Protein AF-A0A7E6FAG3-F1 (afdb_monomer)

Secondary structure (DSSP, 8-state):
--EEEEEESSS-----HHHHHHHHHTTT----GGGEE--SS---S--EEEEEEEETTTEEEEEEEEEEEE-SSGGG----TT--GGGGGGTGGGS----

Nearest PDB structures (foldseek):
  8oiq-assembly1_BO  TM=8.715E-01  e=6.858E-07  Sus scrofa
  8oir-assembly1_BO  TM=8.680E-01  e=1.293E-06  Homo sapiens
  7unu-assembly1_H  TM=7.588E-01  e=1.781E-03  Pseudomonas aeruginosa PAO1
  7n30-assembly1_LI  TM=7.608E-01  e=2.155E-03  Escherichia coli K-12
  8fmw-assembly1_AI  TM=7.593E-01  e=1.538E-02  Borreliella burgdorferi B31

Radius of gyration: 15.05 Å; Cα contacts (8 Å, |Δi|>4): 132; chains: 1; bounding box: 33×52×31 Å

Sequence (99 aa):
MYLAIPMSGDNPWVLSKEHVVVAFRLRGVEVAEEVITLPDKIITEPEEIDIQLKMNGKEEVTVKCLIILKHKDPSKDVIPTNLPTTLKRQKEHRQIRND

Mean predicted aligned error: 9.04 Å

Solvent-accessible surface area (backbone atoms only — not comparable to full-atom values): 6308 Å² total; per-residue (Å²): 132,66,49,60,33,80,39,61,62,83,49,92,62,67,76,49,60,67,55,51,36,51,31,36,45,78,72,77,40,90,64,64,63,88,37,55,42,75,61,94,66,89,47,70,69,76,46,79,45,64,32,42,33,48,48,94,85,74,45,78,45,82,44,46,30,34,43,36,45,44,39,96,54,69,90,69,44,60,72,70,87,85,56,72,75,80,74,68,64,73,69,63,76,77,74,78,85,83,135

Structure (mmCIF, N/CA/C/O backbone):
data_AF-A0A7E6FAG3-F1
#
_entry.id   AF-A0A7E6FAG3-F1
#
loop_
_atom_site.group_PDB
_atom_site.id
_atom_site.type_symbol
_atom_site.label_atom_id
_atom_site.label_alt_id
_atom_site.label_comp_id
_atom_site.label_asym_id
_atom_site.label_entity_id
_atom_site.label_seq_id
_atom_site.pdbx_PDB_ins_code
_atom_site.Cartn_x
_atom_site.Cartn_y
_atom_site.Cartn_z
_atom_site.occupancy
_atom_site.B_iso_or_equiv
_atom_site.auth_seq_id
_atom_site.auth_comp_id
_atom_site.auth_asym_id
_atom_site.auth_atom_id
_atom_site.pdbx_PDB_model_num
ATOM 1 N N . MET A 1 1 ? 4.075 -8.295 12.167 1.00 68.62 1 MET A N 1
ATOM 2 C CA . MET A 1 1 ? 3.415 -8.929 11.004 1.00 68.62 1 MET A CA 1
ATOM 3 C C . MET A 1 1 ? 3.124 -7.819 10.008 1.00 68.62 1 MET A C 1
ATOM 5 O O . MET A 1 1 ? 2.660 -6.784 10.458 1.00 68.62 1 MET A O 1
ATOM 9 N N . TYR A 1 2 ? 3.460 -7.998 8.728 1.00 88.25 2 TYR A N 1
ATOM 10 C CA . TYR A 1 2 ? 3.252 -6.986 7.683 1.00 88.25 2 TYR A CA 1
ATOM 11 C C . TYR A 1 2 ? 2.169 -7.444 6.705 1.00 88.25 2 TYR A C 1
ATOM 13 O O . TYR A 1 2 ? 2.108 -8.633 6.369 1.00 88.25 2 TYR A O 1
ATOM 21 N N . LEU A 1 3 ? 1.366 -6.507 6.204 1.00 93.81 3 LEU A N 1
ATOM 22 C CA . LEU A 1 3 ? 0.564 -6.723 5.005 1.00 93.81 3 LEU A CA 1
ATOM 23 C C . LEU A 1 3 ? 1.467 -6.565 3.776 1.00 93.81 3 LEU A C 1
ATOM 25 O O . LEU A 1 3 ? 1.985 -5.486 3.511 1.00 93.81 3 LEU A O 1
ATOM 29 N N . ALA A 1 4 ? 1.673 -7.646 3.027 1.00 94.25 4 ALA A N 1
ATOM 30 C CA . ALA A 1 4 ? 2.403 -7.571 1.767 1.00 94.25 4 ALA A CA 1
ATOM 31 C C . ALA A 1 4 ? 1.483 -7.021 0.669 1.00 94.25 4 ALA A C 1
ATOM 33 O O . ALA A 1 4 ? 0.444 -7.628 0.404 1.00 94.25 4 ALA A O 1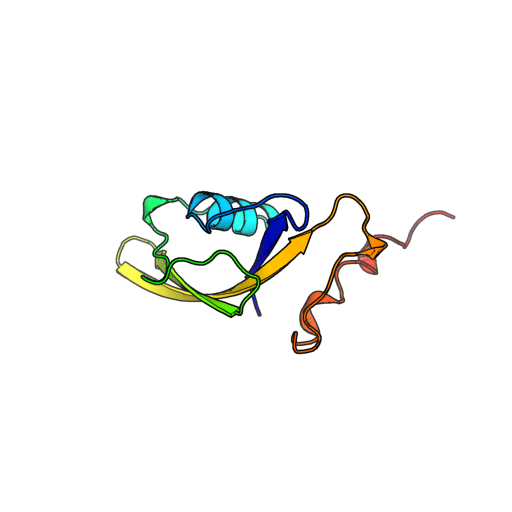
ATOM 34 N N . ILE A 1 5 ? 1.882 -5.923 0.027 1.00 95.69 5 ILE A N 1
ATOM 35 C CA . ILE A 1 5 ? 1.167 -5.311 -1.098 1.00 95.69 5 ILE A CA 1
ATOM 36 C C . ILE A 1 5 ? 1.938 -5.651 -2.381 1.00 95.69 5 ILE A C 1
ATOM 38 O O . ILE A 1 5 ? 2.998 -5.069 -2.624 1.00 95.69 5 ILE A O 1
ATOM 42 N N . PRO A 1 6 ? 1.477 -6.633 -3.177 1.00 94.00 6 PRO A N 1
ATOM 43 C CA . PRO A 1 6 ? 2.144 -6.994 -4.417 1.00 94.00 6 PRO A CA 1
ATOM 44 C C . PRO A 1 6 ? 1.856 -5.960 -5.505 1.00 94.00 6 PRO A C 1
ATOM 46 O O . PRO A 1 6 ? 0.704 -5.746 -5.871 1.00 94.00 6 PRO A O 1
ATOM 49 N N . MET A 1 7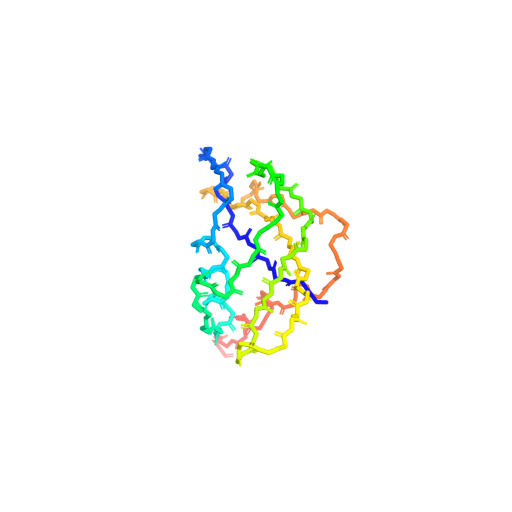 ? 2.916 -5.377 -6.054 1.00 95.75 7 MET A N 1
ATOM 50 C CA . MET A 1 7 ? 2.860 -4.433 -7.167 1.00 95.75 7 MET A CA 1
ATOM 51 C C . MET A 1 7 ? 3.625 -4.982 -8.369 1.00 95.75 7 MET A C 1
ATOM 53 O O . MET A 1 7 ? 4.503 -5.837 -8.232 1.00 95.75 7 MET A O 1
ATOM 57 N N . SER A 1 8 ? 3.292 -4.502 -9.565 1.00 94.25 8 SER A N 1
ATOM 58 C CA . SER A 1 8 ? 3.982 -4.919 -10.786 1.00 94.25 8 SER A CA 1
ATOM 59 C C . SER A 1 8 ? 5.434 -4.439 -10.765 1.00 94.25 8 SER A C 1
ATOM 61 O O . SER A 1 8 ? 5.689 -3.248 -10.622 1.00 94.25 8 SER A O 1
ATOM 63 N N . GLY A 1 9 ? 6.387 -5.353 -10.941 1.00 93.50 9 GLY A N 1
ATOM 64 C CA . GLY A 1 9 ? 7.785 -5.002 -11.215 1.00 93.50 9 GLY A CA 1
ATOM 65 C C . GLY A 1 9 ? 8.030 -4.625 -12.679 1.00 93.50 9 GLY A C 1
ATOM 66 O O . GLY A 1 9 ? 8.993 -3.938 -12.993 1.00 93.50 9 GLY A O 1
ATOM 67 N N . ASP A 1 10 ? 7.123 -5.030 -13.573 1.00 93.81 10 ASP A N 1
ATOM 68 C CA . ASP A 1 10 ? 7.269 -4.843 -15.023 1.00 93.81 10 ASP A CA 1
ATOM 69 C C . ASP A 1 10 ? 6.504 -3.628 -15.575 1.00 93.81 10 ASP A C 1
ATOM 71 O O . ASP A 1 10 ? 6.620 -3.313 -16.755 1.00 93.81 10 ASP A O 1
ATOM 75 N N . ASN A 1 11 ? 5.676 -2.971 -14.756 1.00 95.06 11 ASN A N 1
ATOM 76 C CA . ASN A 1 11 ? 4.808 -1.872 -15.189 1.00 95.06 11 ASN A CA 1
ATOM 77 C C . ASN A 1 11 ? 4.819 -0.779 -14.118 1.00 95.06 11 ASN A C 1
ATOM 79 O O . ASN A 1 11 ? 4.792 -1.133 -12.939 1.00 95.06 11 ASN A O 1
ATOM 83 N N . PRO A 1 12 ? 4.818 0.510 -14.495 1.00 96.19 12 PRO A N 1
ATOM 84 C CA . PRO A 1 12 ? 4.753 1.602 -13.535 1.00 96.19 12 PRO A CA 1
ATOM 85 C C . PRO A 1 12 ? 3.406 1.620 -12.811 1.00 96.19 12 PRO A C 1
ATOM 87 O O . PRO A 1 12 ? 2.373 1.241 -13.367 1.00 96.19 12 PRO A O 1
ATOM 90 N N . TRP A 1 13 ? 3.420 2.093 -11.571 1.00 96.75 13 TRP A N 1
ATOM 91 C CA . TRP A 1 13 ? 2.239 2.193 -10.724 1.00 96.75 13 TRP A CA 1
ATOM 92 C C . TRP A 1 13 ? 2.382 3.352 -9.739 1.00 96.75 13 TRP A C 1
ATOM 94 O O . TRP A 1 13 ? 3.483 3.805 -9.435 1.00 96.75 13 TRP A O 1
ATOM 104 N N . VAL A 1 14 ? 1.242 3.802 -9.222 1.00 97.69 14 VAL A N 1
ATOM 105 C CA . VAL A 1 14 ? 1.149 4.682 -8.056 1.00 97.69 14 VAL A CA 1
ATOM 106 C C . VAL A 1 14 ? 0.290 3.951 -7.038 1.00 97.69 14 VAL A C 1
ATOM 108 O O . VAL A 1 14 ? -0.769 3.425 -7.395 1.00 97.69 14 VAL A O 1
ATOM 111 N N . LEU A 1 15 ? 0.750 3.871 -5.789 1.00 97.56 15 LEU A N 1
ATOM 112 C CA . LEU A 1 15 ? -0.019 3.214 -4.742 1.00 97.56 15 LEU A CA 1
ATOM 113 C C . LEU A 1 15 ? -1.384 3.896 -4.596 1.00 97.56 15 LEU A C 1
ATOM 115 O O . LEU A 1 15 ? -1.482 5.112 -4.450 1.00 97.56 15 LEU A O 1
ATOM 119 N N . SER A 1 16 ? -2.435 3.085 -4.600 1.00 97.50 16 SER A N 1
ATOM 120 C CA . SER A 1 16 ? -3.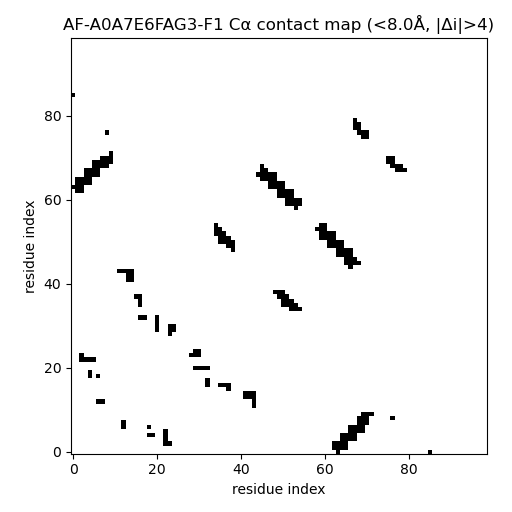815 3.520 -4.390 1.00 97.50 16 SER A CA 1
ATOM 121 C C . SER A 1 16 ? -4.484 2.629 -3.350 1.00 97.50 16 SER A C 1
ATO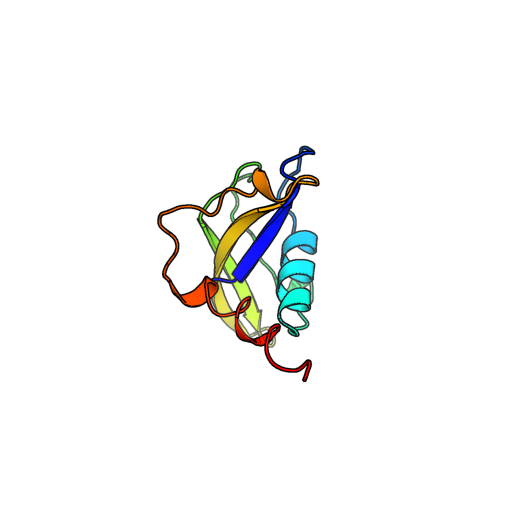M 123 O O . SER A 1 16 ? -3.978 1.554 -3.010 1.00 97.50 16 SER A O 1
ATOM 125 N N . LYS A 1 17 ? -5.638 3.062 -2.839 1.00 97.44 17 LYS A N 1
ATOM 126 C CA . LYS A 1 17 ? -6.387 2.296 -1.839 1.00 97.44 17 LYS A CA 1
ATOM 127 C C . LYS A 1 17 ? -6.892 0.966 -2.403 1.00 97.44 17 LYS A C 1
ATOM 129 O O . LYS A 1 17 ? -6.884 -0.026 -1.685 1.00 97.44 17 LYS A O 1
ATOM 134 N N . GLU A 1 18 ? -7.218 0.901 -3.694 1.00 97.00 18 GLU A N 1
ATOM 135 C CA . GLU A 1 18 ? -7.590 -0.347 -4.373 1.00 97.00 18 GLU A CA 1
ATOM 136 C C . GLU A 1 18 ? -6.500 -1.425 -4.253 1.00 97.00 18 GLU A C 1
ATOM 138 O O . GLU A 1 18 ? -6.801 -2.583 -3.959 1.00 97.00 18 GLU A O 1
ATOM 143 N N . HIS A 1 19 ? -5.221 -1.051 -4.392 1.00 97.31 19 HIS A N 1
ATOM 144 C CA . HIS A 1 19 ? -4.103 -1.983 -4.204 1.00 97.31 19 HIS A CA 1
ATOM 145 C C . HIS A 1 19 ? -4.073 -2.552 -2.778 1.00 97.31 19 HIS A C 1
ATOM 147 O O . HIS A 1 19 ? -3.832 -3.745 -2.579 1.00 97.31 19 HIS A O 1
ATOM 153 N N . VAL A 1 20 ? -4.368 -1.713 -1.782 1.00 97.00 20 VAL A N 1
ATOM 154 C CA . VAL A 1 20 ? -4.457 -2.119 -0.374 1.00 97.00 20 VAL A CA 1
ATOM 155 C C . VAL A 1 20 ? -5.650 -3.051 -0.143 1.00 97.00 20 VAL A C 1
ATOM 157 O O . VAL A 1 20 ? -5.493 -4.091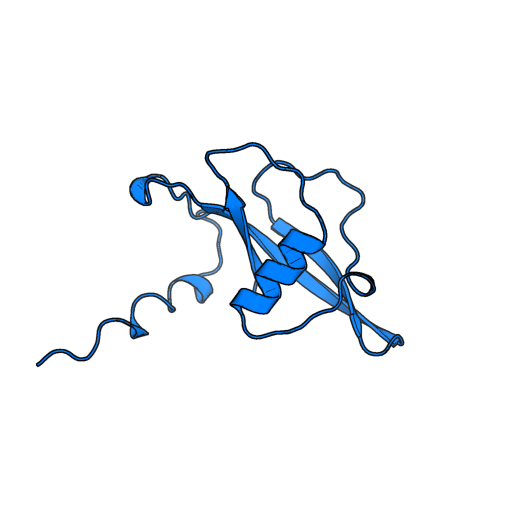 0.499 1.00 97.00 20 VAL A O 1
ATOM 160 N N . VAL A 1 21 ? -6.822 -2.741 -0.709 1.00 97.56 21 VAL A N 1
ATOM 161 C CA . VAL A 1 21 ? -8.015 -3.606 -0.647 1.00 97.56 21 VAL A CA 1
ATOM 162 C C . VAL A 1 21 ? -7.706 -4.987 -1.227 1.00 97.56 21 VAL A C 1
ATOM 164 O O . VAL A 1 21 ? -8.004 -6.008 -0.603 1.00 97.56 21 VAL A O 1
ATOM 167 N N . VAL A 1 22 ? -7.063 -5.043 -2.396 1.00 96.56 22 VAL A N 1
ATOM 168 C CA . VAL A 1 22 ? -6.644 -6.309 -3.015 1.00 96.56 22 VAL A CA 1
ATOM 169 C C . VAL A 1 22 ? -5.661 -7.060 -2.114 1.00 96.56 22 VAL A C 1
ATOM 171 O O . VAL A 1 22 ? -5.817 -8.267 -1.921 1.00 96.56 22 VAL A O 1
ATOM 174 N N . ALA A 1 23 ? -4.694 -6.371 -1.501 1.00 96.31 23 ALA A N 1
ATOM 175 C CA . ALA A 1 23 ? -3.749 -6.989 -0.573 1.00 96.31 23 ALA A CA 1
ATOM 176 C C . ALA A 1 23 ? -4.442 -7.616 0.653 1.00 96.31 23 ALA A C 1
ATOM 178 O O . ALA A 1 23 ? -4.094 -8.735 1.044 1.00 96.31 23 ALA A O 1
ATOM 179 N N . PHE A 1 24 ? -5.454 -6.956 1.228 1.00 95.94 24 PHE A N 1
ATOM 180 C CA . PHE A 1 24 ? -6.272 -7.531 2.305 1.00 95.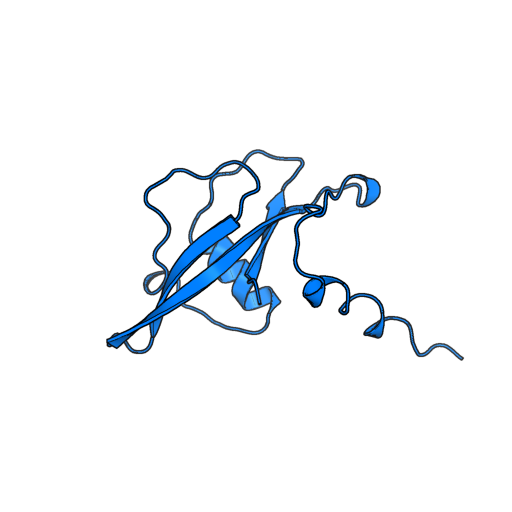94 24 PHE A CA 1
ATOM 181 C C . PHE A 1 24 ? -7.075 -8.748 1.838 1.00 95.94 24 PHE A C 1
ATOM 183 O O . PHE A 1 24 ? -7.056 -9.788 2.504 1.00 95.94 24 PHE A O 1
ATOM 190 N N . ARG A 1 25 ? -7.695 -8.676 0.654 1.00 95.75 25 ARG A N 1
ATOM 191 C CA . ARG A 1 25 ? -8.451 -9.799 0.073 1.00 95.75 25 ARG A CA 1
ATOM 192 C C . ARG A 1 25 ? -7.574 -11.029 -0.152 1.00 95.75 25 ARG A C 1
ATOM 194 O O . ARG A 1 25 ? -8.002 -12.142 0.140 1.00 95.75 25 ARG A O 1
ATOM 201 N N . LEU A 1 26 ? -6.318 -10.848 -0.568 1.00 92.38 26 LEU A N 1
ATOM 202 C CA . LEU A 1 26 ? -5.338 -11.941 -0.683 1.00 92.38 26 LEU A CA 1
ATOM 203 C C . LEU A 1 26 ? -5.015 -12.616 0.663 1.00 92.38 26 LEU A C 1
ATOM 205 O O . LEU A 1 26 ? -4.503 -13.737 0.687 1.00 92.38 26 LEU A O 1
ATOM 209 N N . ARG A 1 27 ? -5.311 -11.956 1.787 1.00 92.06 27 ARG A N 1
ATOM 210 C CA . ARG A 1 27 ? -5.214 -12.504 3.148 1.00 92.06 27 ARG A CA 1
ATOM 211 C C . ARG A 1 27 ? -6.547 -13.014 3.698 1.00 92.06 27 ARG A C 1
ATOM 213 O O . ARG A 1 27 ? -6.572 -13.468 4.837 1.00 92.06 27 ARG A O 1
ATOM 220 N N . GLY A 1 28 ? -7.618 -12.986 2.903 1.00 93.69 28 GLY A N 1
ATOM 221 C CA . GLY A 1 28 ? -8.959 -13.397 3.319 1.00 93.69 28 GLY A CA 1
ATOM 222 C C . GLY A 1 28 ? -9.677 -12.368 4.194 1.00 93.69 28 GLY A C 1
ATOM 223 O O . GLY A 1 28 ? -10.606 -12.733 4.905 1.00 93.69 28 GLY A O 1
ATOM 224 N N . VAL A 1 29 ? -9.238 -11.106 4.169 1.00 93.19 29 VAL A N 1
ATOM 225 C CA . VAL A 1 29 ? -9.852 -10.008 4.924 1.00 93.19 29 VAL A CA 1
ATOM 226 C C . VAL A 1 29 ? -10.537 -9.061 3.946 1.00 93.19 29 VAL A C 1
ATOM 228 O O . VAL A 1 29 ? -9.929 -8.615 2.975 1.00 93.19 29 VAL A O 1
ATOM 231 N N . GLU A 1 30 ? -11.803 -8.748 4.201 1.00 93.38 30 GLU A N 1
ATOM 232 C CA . GLU A 1 30 ? -12.548 -7.755 3.433 1.00 93.38 30 GLU A CA 1
ATOM 233 C C . GLU A 1 30 ? -12.500 -6.404 4.150 1.00 93.38 30 GLU A C 1
ATOM 235 O O . GLU A 1 30 ? -12.795 -6.307 5.340 1.00 93.38 30 GLU A O 1
ATOM 240 N N . VAL A 1 31 ? -12.081 -5.370 3.423 1.00 92.50 31 VAL A N 1
ATOM 241 C CA . VAL A 1 31 ? -11.961 -3.998 3.921 1.00 92.50 31 VAL A CA 1
ATOM 242 C C . VAL A 1 31 ? -12.521 -3.069 2.853 1.00 92.50 31 VAL A C 1
ATOM 244 O O . VAL A 1 31 ? -12.225 -3.244 1.669 1.00 92.50 31 VAL A O 1
ATOM 247 N N . ALA A 1 32 ? -13.340 -2.108 3.271 1.00 93.88 32 ALA A N 1
ATOM 248 C CA . ALA A 1 32 ? -13.892 -1.096 2.383 1.00 93.88 32 ALA A CA 1
ATOM 249 C C . ALA A 1 32 ? -12.843 -0.011 2.073 1.00 93.88 32 ALA A C 1
ATOM 251 O O . ALA A 1 32 ? -11.955 0.262 2.882 1.00 93.88 32 ALA A O 1
ATOM 252 N N . GLU A 1 33 ? -12.905 0.608 0.898 1.00 95.38 33 GLU A N 1
ATOM 253 C CA . GLU A 1 33 ? -11.875 1.563 0.470 1.00 95.38 33 GLU A CA 1
ATOM 254 C C . GLU A 1 33 ? -11.895 2.847 1.317 1.00 95.38 33 GLU A C 1
ATOM 256 O O . GLU A 1 33 ? -10.859 3.420 1.663 1.00 95.38 33 GLU A O 1
ATOM 261 N N . GLU A 1 34 ? -13.089 3.276 1.710 1.00 94.81 34 GLU A N 1
ATOM 262 C CA . GLU A 1 34 ? -13.355 4.484 2.482 1.00 94.81 34 GLU A CA 1
ATOM 263 C C . GLU A 1 34 ? -12.762 4.457 3.895 1.00 94.81 34 GLU A C 1
ATOM 265 O O . GLU A 1 34 ? -12.520 5.520 4.468 1.00 94.81 34 GLU A O 1
ATOM 270 N N . VAL A 1 35 ? -12.488 3.270 4.449 1.00 95.19 35 VAL A N 1
ATOM 271 C CA . VAL A 1 35 ? -11.886 3.135 5.784 1.00 95.19 35 VAL A CA 1
ATOM 272 C C . VAL A 1 35 ? -10.359 3.110 5.757 1.00 95.19 35 VAL A C 1
ATOM 274 O O . VAL A 1 35 ? -9.744 3.053 6.820 1.00 95.19 35 VAL A O 1
ATOM 277 N N . ILE A 1 36 ? -9.748 3.143 4.569 1.00 96.62 36 ILE A N 1
ATOM 278 C CA . ILE A 1 36 ? -8.296 3.122 4.381 1.00 96.62 36 ILE A CA 1
ATOM 279 C C . ILE A 1 36 ? -7.787 4.551 4.206 1.00 96.62 36 ILE A C 1
ATOM 281 O O . ILE A 1 36 ? -8.237 5.283 3.318 1.00 96.62 36 ILE A O 1
ATOM 285 N N . THR A 1 37 ? -6.773 4.914 4.982 1.00 96.81 37 THR A N 1
ATOM 286 C CA . THR A 1 37 ? -6.012 6.153 4.813 1.00 96.81 37 THR A CA 1
ATOM 287 C C . THR A 1 37 ? -4.570 5.808 4.459 1.00 96.81 37 THR A C 1
ATOM 289 O O . THR A 1 37 ? -3.891 5.084 5.191 1.00 96.81 37 THR A O 1
ATOM 292 N N . LEU A 1 38 ? -4.124 6.311 3.307 1.00 96.81 38 LEU A N 1
ATOM 293 C CA . LEU A 1 38 ? -2.745 6.194 2.839 1.00 96.81 38 LEU A CA 1
ATOM 294 C C . LEU A 1 38 ? -1.887 7.336 3.404 1.00 96.81 38 LEU A C 1
ATOM 296 O O . LEU A 1 38 ? -2.440 8.371 3.774 1.00 96.81 38 LEU A O 1
ATOM 300 N N . PRO A 1 39 ? -0.554 7.182 3.426 1.00 95.00 39 PRO A N 1
ATOM 301 C CA . PRO A 1 39 ? 0.356 8.298 3.658 1.00 95.00 39 PRO A CA 1
ATOM 302 C C . PRO A 1 39 ? 0.166 9.415 2.623 1.00 95.00 39 PRO A C 1
ATOM 304 O O . PRO A 1 39 ? -0.125 9.140 1.460 1.00 95.00 39 PRO A O 1
ATOM 307 N N . ASP A 1 40 ? 0.436 10.661 3.014 1.00 93.19 40 ASP A N 1
ATOM 308 C CA . ASP A 1 40 ? 0.354 11.825 2.112 1.00 93.19 40 ASP A CA 1
ATOM 309 C C . ASP A 1 40 ? 1.425 11.812 1.002 1.00 93.19 40 ASP A C 1
ATOM 311 O O . ASP A 1 40 ? 1.343 12.541 0.013 1.00 93.19 40 ASP A O 1
ATOM 315 N N . LYS A 1 41 ? 2.456 10.977 1.160 1.00 94.19 41 LYS A N 1
ATOM 316 C CA . LYS A 1 41 ? 3.531 10.795 0.185 1.00 94.19 41 LYS A CA 1
ATOM 317 C C . LYS A 1 41 ? 3.030 9.971 -1.007 1.00 94.19 41 LYS A C 1
ATOM 319 O O . LYS A 1 41 ? 2.450 8.903 -0.835 1.00 94.19 41 LYS A O 1
ATOM 324 N N . ILE A 1 42 ? 3.358 10.412 -2.223 1.00 95.62 42 ILE A N 1
ATOM 325 C CA . ILE A 1 42 ? 3.191 9.600 -3.435 1.00 95.62 42 ILE A CA 1
ATOM 326 C C . ILE A 1 42 ? 4.204 8.452 -3.407 1.00 95.62 42 ILE A C 1
ATOM 328 O O . ILE A 1 42 ? 5.409 8.683 -3.300 1.00 95.62 42 ILE A O 1
ATOM 332 N N . ILE A 1 43 ? 3.712 7.220 -3.529 1.00 96.06 43 ILE A N 1
ATOM 333 C CA . ILE A 1 43 ? 4.530 6.007 -3.466 1.00 96.06 43 ILE A CA 1
ATOM 334 C C . ILE A 1 43 ? 4.487 5.309 -4.824 1.00 96.06 43 ILE A C 1
ATOM 336 O O . ILE A 1 43 ? 3.416 4.926 -5.302 1.00 96.06 43 ILE A O 1
ATOM 340 N N . THR A 1 44 ? 5.659 5.148 -5.434 1.00 95.50 44 THR A N 1
ATOM 341 C CA . THR A 1 44 ? 5.859 4.519 -6.755 1.00 95.50 44 THR A CA 1
ATOM 342 C C . THR A 1 44 ? 6.948 3.448 -6.743 1.00 95.50 44 THR A C 1
ATOM 344 O O . THR A 1 44 ? 7.234 2.847 -7.775 1.00 95.50 44 THR A O 1
ATOM 347 N N . GLU A 1 45 ? 7.582 3.223 -5.591 1.00 92.81 45 GLU A N 1
ATOM 348 C CA . GLU A 1 45 ? 8.687 2.283 -5.415 1.00 92.81 45 GLU A CA 1
ATOM 349 C C . GLU A 1 45 ? 8.446 1.377 -4.197 1.00 92.81 45 GLU A C 1
ATOM 351 O O . GLU A 1 45 ? 7.684 1.742 -3.297 1.00 92.81 45 GLU A O 1
ATOM 356 N N . PRO A 1 46 ? 9.059 0.181 -4.147 1.00 92.88 46 PRO A N 1
ATOM 357 C CA . PRO A 1 46 ? 8.924 -0.722 -3.009 1.00 92.88 46 PRO A CA 1
ATOM 358 C C . PRO A 1 46 ? 9.498 -0.122 -1.725 1.00 92.88 46 PRO A C 1
ATOM 360 O O .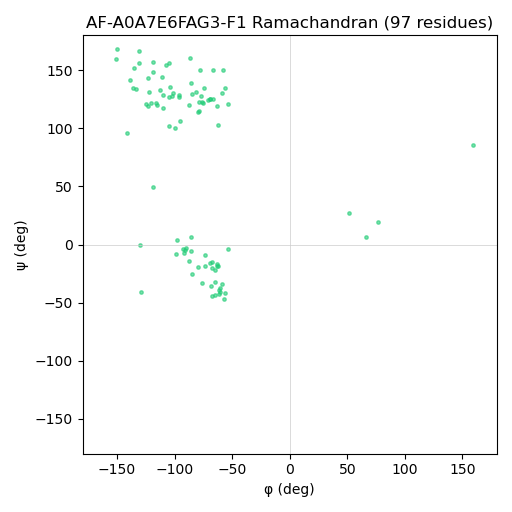 PRO A 1 46 ? 10.699 0.117 -1.628 1.00 92.88 46 PRO A O 1
ATOM 363 N N . GLU A 1 47 ? 8.655 0.056 -0.712 1.00 92.44 47 GLU A N 1
ATOM 364 C CA . GLU A 1 47 ? 9.064 0.516 0.613 1.00 92.44 47 GLU A CA 1
ATOM 365 C C . GLU A 1 47 ? 8.150 -0.043 1.719 1.00 92.44 47 GLU A C 1
ATOM 367 O O . GLU A 1 47 ? 7.099 -0.644 1.454 1.00 92.44 47 GLU A O 1
ATOM 372 N N . GLU A 1 48 ? 8.583 0.117 2.971 1.00 93.75 48 GLU A N 1
ATOM 373 C CA . GLU A 1 48 ? 7.732 -0.091 4.143 1.00 93.75 48 GLU A CA 1
ATOM 374 C C . GLU A 1 48 ? 6.889 1.158 4.380 1.00 93.75 48 GLU A C 1
ATOM 376 O O . GLU A 1 48 ? 7.415 2.270 4.415 1.00 93.75 48 GLU A O 1
ATOM 381 N N . ILE A 1 49 ? 5.585 0.968 4.561 1.00 94.88 49 ILE A N 1
ATOM 382 C CA . ILE A 1 49 ? 4.645 2.057 4.826 1.00 94.88 49 ILE A CA 1
ATOM 383 C C . ILE A 1 49 ? 3.693 1.670 5.943 1.00 94.88 49 ILE A C 1
ATOM 385 O O . ILE A 1 49 ? 3.340 0.502 6.097 1.00 94.88 49 ILE A O 1
ATOM 389 N N . ASP A 1 50 ? 3.206 2.672 6.656 1.00 96.06 50 ASP A N 1
ATOM 390 C CA . ASP A 1 50 ? 2.126 2.513 7.614 1.00 96.06 50 ASP A CA 1
ATOM 391 C C . ASP A 1 50 ? 0.848 3.096 7.009 1.00 96.06 50 ASP A C 1
ATOM 393 O O . ASP A 1 50 ? 0.828 4.241 6.557 1.00 96.06 50 ASP A O 1
ATOM 397 N N . ILE A 1 51 ? -0.220 2.302 6.985 1.00 96.00 51 ILE A N 1
ATOM 398 C CA . ILE A 1 51 ? -1.563 2.772 6.622 1.00 96.00 51 ILE A CA 1
ATOM 399 C C . ILE A 1 51 ? -2.426 2.837 7.877 1.00 96.00 51 ILE A C 1
ATOM 401 O O . ILE A 1 51 ? -2.205 2.077 8.824 1.00 96.00 51 ILE A O 1
ATOM 405 N N . GLN A 1 52 ? -3.439 3.698 7.866 1.00 96.31 52 GLN A N 1
ATOM 406 C CA . GLN A 1 52 ? -4.449 3.729 8.921 1.00 96.31 52 GLN A CA 1
ATOM 407 C C . GLN A 1 52 ? -5.742 3.088 8.433 1.00 96.31 52 GLN A C 1
ATOM 409 O O . GLN A 1 52 ? -6.201 3.359 7.320 1.00 96.31 52 GLN A O 1
ATOM 414 N N . LEU A 1 53 ? -6.330 2.246 9.278 1.00 94.88 53 LEU A N 1
ATOM 415 C CA . LEU A 1 53 ? -7.661 1.687 9.084 1.00 94.88 53 LEU A CA 1
ATOM 416 C C . LEU A 1 53 ? -8.619 2.223 10.134 1.00 94.88 53 LEU A C 1
ATOM 418 O O . LEU A 1 53 ? -8.319 2.163 11.324 1.00 94.88 53 LEU A O 1
ATOM 422 N N . LYS A 1 54 ? -9.802 2.658 9.703 1.00 94.31 54 LYS A N 1
ATOM 423 C CA . LYS A 1 54 ? -10.876 3.074 10.605 1.00 94.31 54 LYS A CA 1
ATOM 424 C C . LYS A 1 54 ? -11.913 1.967 10.786 1.00 94.31 54 LYS A C 1
ATOM 426 O O . LYS A 1 54 ? -12.811 1.789 9.966 1.00 94.31 54 LYS A O 1
ATOM 431 N N . MET A 1 55 ? -11.829 1.246 11.896 1.00 87.69 55 MET A N 1
ATOM 432 C CA . MET A 1 55 ? -12.748 0.169 12.253 1.00 87.69 55 MET A CA 1
ATOM 433 C C . MET A 1 55 ? -13.996 0.721 12.945 1.00 87.69 55 MET A C 1
ATOM 435 O O . MET A 1 55 ? -13.920 1.508 13.893 1.00 87.69 55 MET A O 1
ATOM 439 N N . ASN A 1 56 ? -15.173 0.309 12.463 1.00 85.19 56 ASN A N 1
ATOM 440 C CA . ASN A 1 56 ? -16.482 0.672 13.026 1.00 85.19 56 ASN A CA 1
ATOM 441 C C . ASN A 1 56 ? -16.688 2.187 13.226 1.00 85.19 56 ASN A C 1
ATOM 443 O O . ASN A 1 56 ? -17.412 2.615 14.126 1.00 85.19 56 ASN A O 1
ATOM 447 N N . GLY A 1 57 ? -16.009 3.011 12.422 1.00 78.69 57 GLY A N 1
ATOM 448 C CA . GLY A 1 57 ? -16.061 4.469 12.519 1.00 78.69 57 GLY A CA 1
ATOM 449 C C . GLY A 1 57 ? -15.456 5.065 13.798 1.00 78.69 57 GLY A C 1
ATOM 450 O O . GLY A 1 57 ? -15.579 6.275 13.990 1.00 78.69 57 GLY A O 1
ATOM 451 N N . LYS A 1 58 ? -14.813 4.266 14.658 1.00 82.38 58 LYS A N 1
ATOM 452 C CA . LYS A 1 58 ? -14.370 4.688 15.999 1.00 82.38 58 LYS A CA 1
ATOM 453 C C . LYS A 1 58 ? -12.913 4.372 16.295 1.00 82.38 58 LYS A C 1
ATOM 455 O O . LYS A 1 58 ? -12.242 5.195 16.903 1.00 82.38 58 LYS A O 1
ATOM 460 N N . GLU A 1 59 ? -12.446 3.197 15.896 1.00 90.06 59 GLU A N 1
ATOM 461 C CA . GLU A 1 59 ? -11.106 2.725 16.234 1.00 90.06 59 GLU A CA 1
ATOM 462 C C . GLU A 1 59 ? -10.175 2.920 15.045 1.00 90.06 59 GLU A C 1
ATOM 464 O O . GLU A 1 59 ? -10.509 2.536 13.926 1.00 90.06 59 GLU A O 1
ATOM 469 N N . GLU A 1 60 ? -9.011 3.515 15.287 1.00 93.06 60 GLU A N 1
ATOM 470 C CA . GLU A 1 60 ? -7.954 3.644 14.288 1.00 93.06 60 GLU A CA 1
ATOM 471 C C . GLU A 1 60 ? -6.874 2.601 14.557 1.00 93.06 60 GLU A C 1
ATOM 473 O O . GLU A 1 60 ? -6.382 2.460 15.679 1.00 93.06 60 GLU A O 1
ATOM 478 N N . VAL A 1 61 ? -6.532 1.839 13.522 1.00 93.25 61 VAL A N 1
ATOM 479 C CA . VAL A 1 61 ? -5.535 0.775 13.586 1.00 93.25 61 VAL A CA 1
ATOM 480 C C . VAL A 1 61 ? -4.457 1.041 12.549 1.00 93.25 61 VAL A C 1
ATOM 482 O O . VAL A 1 61 ? -4.719 1.012 11.345 1.00 93.25 61 VAL A O 1
ATOM 485 N N . THR A 1 62 ? -3.224 1.213 13.023 1.00 95.31 62 THR A N 1
ATOM 486 C CA . THR A 1 62 ? -2.048 1.286 12.157 1.00 95.31 62 THR A CA 1
ATOM 487 C C . THR A 1 62 ? -1.685 -0.107 11.654 1.00 95.31 62 THR A C 1
ATOM 489 O O . THR A 1 62 ? -1.370 -1.004 12.445 1.00 95.31 62 THR A O 1
ATOM 492 N N . VAL A 1 63 ? -1.660 -0.291 10.336 1.00 94.81 63 VAL A N 1
ATOM 493 C CA . VAL A 1 63 ? -1.210 -1.533 9.700 1.00 94.81 63 VAL A CA 1
ATOM 494 C C . VAL A 1 63 ? 0.116 -1.290 8.997 1.00 94.81 63 VAL A C 1
ATOM 496 O O . VAL A 1 63 ? 0.197 -0.530 8.033 1.00 94.81 63 VAL A O 1
ATOM 499 N N . LYS A 1 64 ? 1.151 -2.001 9.452 1.00 95.69 64 LYS A N 1
ATOM 500 C CA . LYS A 1 64 ? 2.450 -2.016 8.779 1.00 95.69 64 LYS A CA 1
ATOM 501 C C . LYS A 1 64 ? 2.346 -2.796 7.478 1.00 95.69 64 LYS A C 1
ATOM 503 O O . LYS A 1 64 ? 1.972 -3.975 7.480 1.00 95.69 64 LYS A O 1
ATOM 508 N N . CYS A 1 65 ? 2.710 -2.163 6.379 1.00 94.88 65 CYS A N 1
ATOM 509 C CA . CYS A 1 65 ? 2.675 -2.736 5.047 1.00 94.88 65 CYS A CA 1
ATOM 510 C C . CYS A 1 65 ? 4.078 -2.782 4.450 1.00 94.88 65 CYS A C 1
ATOM 512 O O . CYS A 1 65 ? 4.924 -1.937 4.731 1.00 94.88 65 CYS A O 1
ATOM 514 N N . LEU A 1 66 ? 4.316 -3.784 3.610 1.00 94.44 66 LEU A N 1
ATOM 515 C CA . LEU A 1 66 ? 5.512 -3.866 2.787 1.00 94.44 66 LEU A CA 1
ATOM 516 C C . LEU A 1 66 ? 5.087 -4.006 1.335 1.00 94.44 66 LEU A C 1
ATOM 518 O O . LEU A 1 66 ? 4.426 -4.985 0.970 1.00 94.44 66 LEU A O 1
ATOM 522 N N . ILE A 1 67 ? 5.504 -3.058 0.507 1.00 94.56 67 ILE A N 1
ATOM 523 C CA . ILE A 1 67 ? 5.324 -3.165 -0.933 1.00 94.56 67 ILE A CA 1
ATOM 524 C C . ILE A 1 67 ? 6.374 -4.129 -1.484 1.00 94.56 67 ILE A C 1
ATOM 526 O O . ILE A 1 67 ? 7.568 -3.993 -1.220 1.00 94.56 67 ILE A O 1
ATOM 530 N N . ILE A 1 68 ? 5.924 -5.123 -2.248 1.00 93.38 68 ILE A N 1
ATOM 531 C CA . ILE A 1 68 ? 6.791 -6.112 -2.895 1.00 93.38 68 ILE A CA 1
ATOM 532 C C . ILE A 1 68 ? 6.559 -6.099 -4.400 1.00 93.38 68 ILE A C 1
ATOM 534 O O . ILE A 1 68 ? 5.424 -5.960 -4.854 1.00 93.38 68 ILE A O 1
ATOM 538 N N . LEU A 1 69 ? 7.623 -6.294 -5.176 1.00 92.81 69 LEU A N 1
ATOM 539 C CA . LEU A 1 69 ? 7.497 -6.419 -6.624 1.00 92.81 69 LEU A CA 1
ATOM 540 C C . LEU A 1 69 ? 7.194 -7.856 -7.024 1.00 92.81 69 LEU A C 1
ATOM 542 O O . LEU A 1 69 ? 7.757 -8.815 -6.487 1.00 92.81 69 LEU A O 1
ATOM 546 N N . LYS A 1 70 ? 6.299 -7.978 -7.997 1.00 91.31 70 LYS A N 1
ATOM 547 C CA . LYS A 1 70 ? 5.969 -9.211 -8.694 1.00 91.31 70 LYS A CA 1
ATOM 548 C C . LYS A 1 70 ? 6.257 -9.027 -10.169 1.00 91.31 70 LYS A C 1
ATOM 550 O O . LYS A 1 70 ? 5.698 -8.128 -10.799 1.00 91.31 70 LYS A O 1
ATOM 555 N N . HIS A 1 71 ? 7.118 -9.880 -10.701 1.00 91.12 71 HIS A N 1
ATOM 556 C CA . HIS A 1 71 ? 7.446 -9.899 -12.119 1.00 91.12 71 HIS A CA 1
ATOM 557 C C . HIS A 1 71 ? 6.762 -11.084 -12.798 1.00 91.12 71 HIS A C 1
ATOM 559 O O . HIS A 1 71 ? 6.463 -12.105 -12.172 1.00 91.12 71 HIS A O 1
ATOM 565 N N . LYS A 1 72 ? 6.545 -10.970 -14.108 1.00 90.06 72 LYS A N 1
ATOM 566 C CA . LYS A 1 72 ? 6.110 -12.090 -14.956 1.00 90.06 72 LYS A CA 1
ATOM 567 C C . LYS A 1 72 ? 7.101 -13.250 -14.902 1.00 90.06 72 LYS A C 1
ATOM 569 O O . LYS A 1 72 ? 6.690 -14.401 -14.983 1.00 90.06 72 LYS A O 1
ATOM 574 N N . ASP A 1 73 ? 8.386 -12.927 -14.771 1.00 89.75 73 ASP A N 1
ATOM 575 C CA . ASP A 1 73 ? 9.461 -13.881 -14.518 1.00 89.75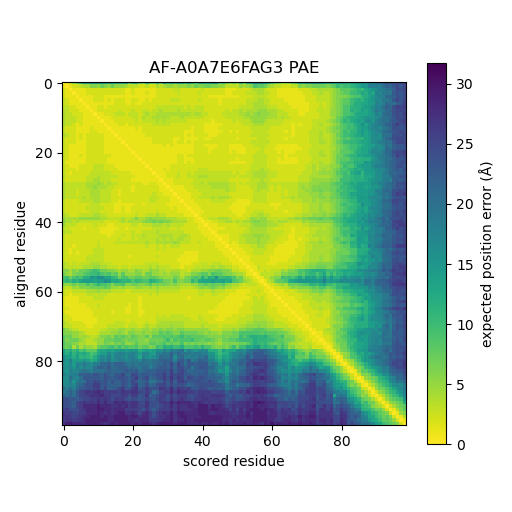 73 ASP A CA 1
ATOM 576 C C . ASP A 1 73 ? 9.740 -13.961 -13.006 1.00 89.75 73 ASP A C 1
ATOM 578 O O . ASP A 1 73 ? 10.357 -13.045 -12.453 1.00 89.75 73 ASP A O 1
ATOM 582 N N . PRO A 1 74 ? 9.337 -15.049 -12.322 1.00 83.12 74 PRO A N 1
ATOM 583 C CA . PRO A 1 74 ? 9.482 -15.168 -10.873 1.00 83.12 74 PRO A CA 1
ATOM 584 C C . PRO A 1 74 ? 10.933 -15.155 -10.383 1.00 83.12 74 PRO A C 1
ATOM 586 O O . PRO A 1 74 ? 11.161 -14.955 -9.191 1.00 83.12 74 PRO A O 1
ATOM 589 N N . SER A 1 75 ? 11.919 -15.376 -11.263 1.00 83.19 75 SER A N 1
ATOM 590 C CA . SER A 1 75 ? 13.341 -15.304 -10.897 1.00 83.19 75 SER A CA 1
ATOM 591 C C . SER A 1 75 ? 13.794 -13.881 -10.550 1.00 83.19 75 SER A C 1
ATOM 593 O O . SER A 1 75 ? 14.789 -13.704 -9.850 1.00 83.19 75 SER A O 1
ATOM 595 N N . LYS A 1 76 ? 13.035 -12.872 -10.995 1.00 81.94 76 LYS A N 1
ATOM 596 C CA . LYS A 1 76 ? 13.295 -11.446 -10.758 1.00 81.94 76 LYS A CA 1
ATOM 597 C C . LYS A 1 76 ? 12.584 -10.897 -9.527 1.00 81.94 76 LYS A C 1
ATOM 599 O O . LYS A 1 76 ? 12.758 -9.728 -9.196 1.00 81.94 76 LYS A O 1
ATOM 604 N N . ASP A 1 77 ? 11.768 -11.705 -8.852 1.00 78.88 77 ASP A N 1
ATOM 605 C CA . ASP A 1 77 ? 11.091 -11.288 -7.628 1.00 78.88 77 ASP A CA 1
ATOM 606 C C . ASP A 1 77 ? 12.127 -10.960 -6.542 1.00 78.88 77 ASP A C 1
ATOM 608 O O . ASP A 1 77 ? 12.686 -11.844 -5.889 1.00 78.88 77 ASP A O 1
ATOM 612 N N . VAL A 1 78 ? 12.364 -9.667 -6.321 1.00 67.50 78 VAL A N 1
ATOM 613 C CA . VAL A 1 78 ? 13.193 -9.189 -5.217 1.00 67.50 78 VAL A CA 1
ATOM 614 C C . VAL A 1 78 ? 12.347 -9.213 -3.949 1.00 67.50 78 VAL A C 1
ATOM 616 O O . VAL A 1 78 ? 11.378 -8.468 -3.810 1.00 67.50 78 VAL A O 1
ATOM 619 N N . ILE A 1 79 ? 12.718 -10.075 -3.005 1.00 60.75 79 ILE A N 1
ATOM 620 C CA . ILE A 1 79 ? 12.223 -9.996 -1.631 1.00 60.75 79 ILE A CA 1
ATOM 621 C C . ILE A 1 79 ? 13.176 -9.052 -0.892 1.00 60.75 79 ILE A C 1
ATOM 623 O O . ILE A 1 79 ? 14.363 -9.373 -0.821 1.00 60.75 79 ILE A O 1
ATOM 627 N N . PRO A 1 80 ? 12.710 -7.918 -0.336 1.00 54.56 80 PRO A N 1
ATOM 628 C CA . PRO A 1 80 ? 13.565 -7.046 0.460 1.00 54.56 80 PRO A CA 1
ATOM 629 C C . PRO A 1 80 ? 14.251 -7.849 1.573 1.00 54.56 80 PRO A C 1
ATOM 631 O O . PRO A 1 80 ? 13.590 -8.486 2.395 1.00 54.56 80 PRO A O 1
ATOM 634 N N . THR A 1 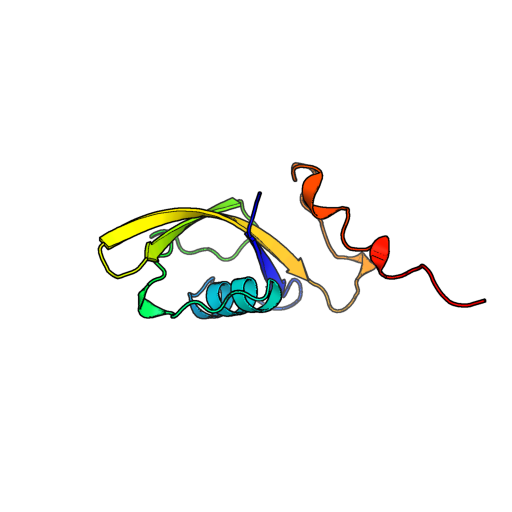81 ? 15.585 -7.856 1.585 1.00 50.72 81 THR A N 1
ATOM 635 C CA . THR A 1 81 ? 16.407 -8.721 2.454 1.00 50.72 81 THR A CA 1
ATOM 636 C C . THR A 1 81 ? 16.216 -8.430 3.950 1.00 50.72 81 THR A C 1
ATOM 638 O O . THR A 1 81 ? 16.489 -9.293 4.780 1.00 50.72 81 THR A O 1
ATOM 641 N N . ASN A 1 82 ? 15.676 -7.256 4.297 1.00 50.44 82 ASN A N 1
ATOM 642 C CA . ASN A 1 82 ? 15.384 -6.831 5.673 1.00 50.44 82 ASN A CA 1
ATOM 643 C C . ASN A 1 82 ? 14.013 -7.293 6.196 1.00 50.44 82 ASN A C 1
ATOM 645 O O . ASN A 1 82 ? 13.599 -6.909 7.287 1.00 50.44 82 ASN A O 1
ATOM 649 N N . LEU A 1 83 ? 13.297 -8.127 5.440 1.00 47.81 83 LEU A N 1
ATOM 650 C CA . LEU A 1 83 ? 11.970 -8.585 5.816 1.00 47.81 83 LEU A CA 1
ATOM 651 C C . LEU A 1 83 ? 12.017 -9.539 7.026 1.00 47.81 83 LEU A C 1
ATOM 653 O O . LEU A 1 83 ? 12.678 -10.582 6.950 1.00 47.81 83 LEU A O 1
ATOM 657 N N . PRO A 1 84 ? 11.275 -9.267 8.120 1.00 43.72 84 PRO A N 1
ATOM 658 C CA . PRO A 1 84 ? 11.157 -10.222 9.209 1.00 43.72 84 PRO A CA 1
ATOM 659 C C . PRO A 1 84 ? 10.626 -11.560 8.688 1.00 43.72 84 PRO A C 1
ATOM 661 O O . PRO A 1 84 ? 9.677 -11.636 7.905 1.00 43.72 84 PRO A O 1
ATOM 664 N N . THR A 1 85 ? 11.267 -12.632 9.145 1.00 49.28 85 THR A N 1
ATOM 665 C CA . THR A 1 85 ? 11.195 -14.032 8.683 1.00 49.28 85 THR A CA 1
ATOM 666 C C . THR A 1 85 ? 9.797 -14.661 8.615 1.00 49.28 85 THR A C 1
ATOM 668 O O . THR A 1 85 ? 9.643 -15.777 8.117 1.00 49.28 85 THR A O 1
ATOM 671 N N . THR A 1 86 ? 8.752 -13.957 9.044 1.00 48.56 86 THR A N 1
ATOM 672 C CA . THR A 1 86 ? 7.370 -14.440 9.134 1.00 48.56 86 THR A CA 1
ATOM 673 C C . THR A 1 86 ? 6.696 -14.680 7.775 1.00 48.56 86 THR A C 1
ATOM 675 O O . THR A 1 86 ? 5.698 -15.392 7.719 1.00 48.56 86 THR A O 1
ATOM 678 N N . LEU A 1 87 ? 7.237 -14.155 6.668 1.00 47.75 87 LEU A N 1
ATOM 679 C CA . LEU A 1 87 ? 6.677 -14.347 5.317 1.00 47.75 87 LEU A CA 1
ATOM 680 C C . LEU A 1 87 ? 7.257 -15.548 4.546 1.00 47.75 87 LEU A C 1
ATOM 682 O O . LEU A 1 87 ? 6.718 -15.913 3.501 1.00 47.75 87 LEU A O 1
ATOM 686 N N . LYS A 1 88 ? 8.298 -16.220 5.061 1.00 45.97 88 LYS A N 1
ATOM 687 C CA . LYS A 1 88 ? 8.903 -17.390 4.390 1.00 45.97 88 LYS A CA 1
ATOM 688 C C . LYS A 1 88 ? 8.045 -18.665 4.472 1.00 45.97 88 LYS A C 1
ATOM 690 O O . LYS A 1 88 ? 8.217 -19.566 3.659 1.00 45.97 88 LYS A O 1
ATOM 695 N N . ARG A 1 89 ? 7.081 -18.739 5.398 1.00 43.84 89 ARG A N 1
ATOM 696 C CA . ARG A 1 89 ? 6.422 -20.005 5.781 1.00 43.84 89 ARG A CA 1
ATOM 697 C C . ARG A 1 89 ? 5.224 -20.444 4.924 1.00 43.84 89 ARG A C 1
ATOM 699 O O . ARG A 1 89 ? 4.709 -21.536 5.127 1.00 43.84 89 ARG A O 1
ATOM 706 N N . GLN A 1 90 ? 4.766 -19.639 3.963 1.00 42.84 90 GLN A N 1
ATOM 707 C CA . GLN A 1 90 ? 3.564 -19.978 3.178 1.00 42.84 90 GLN A CA 1
ATOM 708 C C . GLN A 1 90 ? 3.827 -20.842 1.933 1.00 42.84 90 GLN A C 1
ATOM 710 O O . GLN A 1 90 ? 2.877 -21.399 1.387 1.00 42.84 90 GLN A O 1
ATOM 715 N N . LYS A 1 91 ? 5.085 -20.988 1.485 1.00 43.22 91 LYS A N 1
ATOM 716 C CA . LYS A 1 91 ? 5.415 -21.852 0.335 1.00 43.22 91 LYS A CA 1
ATOM 717 C C . LYS A 1 91 ? 5.605 -23.328 0.709 1.00 43.22 91 LYS A C 1
ATOM 719 O O . LYS A 1 91 ? 5.333 -24.177 -0.127 1.00 43.22 91 LYS A O 1
ATOM 724 N N . GLU A 1 92 ? 5.979 -23.647 1.947 1.00 42.31 92 GLU A N 1
ATOM 725 C CA . GLU A 1 92 ? 6.242 -25.041 2.352 1.00 42.31 92 GLU A CA 1
ATOM 726 C C . GLU A 1 92 ? 4.960 -25.861 2.570 1.00 42.31 92 GLU A C 1
ATOM 728 O O . GLU A 1 92 ? 4.913 -27.038 2.232 1.00 42.31 92 GLU A O 1
ATOM 733 N N . HIS A 1 93 ? 3.866 -25.248 3.036 1.00 38.78 93 HIS A N 1
ATOM 734 C CA . HIS A 1 93 ? 2.625 -25.986 3.321 1.00 38.78 93 HIS A CA 1
ATOM 735 C C . HIS A 1 93 ? 1.838 -26.440 2.077 1.00 38.78 93 HIS A C 1
ATOM 737 O O . HIS A 1 93 ? 0.891 -27.210 2.218 1.00 38.78 93 HIS A O 1
ATOM 743 N N . ARG A 1 94 ? 2.196 -25.998 0.862 1.00 44.16 94 ARG A N 1
ATOM 744 C CA . ARG A 1 94 ? 1.542 -26.465 -0.379 1.00 44.16 94 ARG A CA 1
ATOM 745 C C . ARG A 1 94 ? 2.204 -27.685 -1.014 1.00 44.16 94 ARG A C 1
ATOM 747 O O . ARG A 1 94 ? 1.664 -28.198 -1.988 1.00 44.16 94 ARG A O 1
ATOM 754 N N . GLN A 1 95 ? 3.326 -28.162 -0.477 1.00 49.03 95 GLN A N 1
ATOM 755 C CA . GLN A 1 95 ? 4.078 -29.269 -1.063 1.00 49.03 95 GLN A CA 1
ATOM 756 C C . GLN A 1 95 ? 4.168 -30.466 -0.118 1.00 49.03 95 GLN A C 1
ATOM 758 O O . GLN A 1 95 ? 5.242 -31.003 0.101 1.00 49.03 95 GLN A O 1
ATOM 763 N N . ILE A 1 96 ? 3.034 -30.896 0.446 1.00 50.09 96 ILE A N 1
ATOM 764 C CA . ILE A 1 96 ? 2.905 -32.243 1.016 1.00 50.09 96 ILE A CA 1
ATOM 765 C C . ILE A 1 96 ? 1.513 -32.788 0.688 1.00 50.09 96 ILE A C 1
ATOM 767 O O . ILE A 1 96 ? 0.540 -32.480 1.375 1.00 50.09 96 ILE A O 1
ATOM 771 N N . ARG A 1 97 ? 1.459 -33.568 -0.397 1.00 43.84 97 ARG A N 1
ATOM 772 C CA . ARG A 1 97 ? 0.675 -34.799 -0.625 1.00 43.84 97 ARG A CA 1
ATOM 773 C C . ARG A 1 97 ? 0.546 -35.014 -2.131 1.00 43.84 97 ARG A C 1
ATOM 775 O O . ARG A 1 97 ? -0.421 -34.578 -2.739 1.00 43.84 97 ARG A O 1
ATOM 782 N N . ASN A 1 98 ? 1.554 -35.662 -2.696 1.00 42.66 98 ASN A N 1
ATOM 783 C CA . ASN A 1 98 ? 1.357 -36.704 -3.692 1.00 42.66 98 ASN A CA 1
ATOM 784 C C . ASN A 1 98 ? 2.279 -37.851 -3.271 1.00 42.66 98 ASN A C 1
ATOM 786 O O . ASN A 1 98 ? 3.428 -37.588 -2.911 1.00 42.66 98 ASN A O 1
ATOM 790 N N . ASP A 1 99 ? 1.694 -39.045 -3.305 1.00 42.44 99 ASP A N 1
ATOM 791 C CA . ASP A 1 99 ? 2.160 -40.368 -2.866 1.00 42.44 99 ASP A CA 1
ATOM 792 C C . ASP A 1 99 ? 1.999 -40.691 -1.370 1.00 42.44 99 ASP A C 1
ATOM 794 O O . ASP A 1 99 ? 2.763 -40.185 -0.516 1.00 42.44 99 ASP A O 1
#

Organism: NCBI:txid2607531

Foldseek 3Di:
DAQEQEDAPPDWDKDALVSVQVSCVVVVHHADSVQKAFDPDTDGDWDWGWIWGQPPVHDIDIHIYTYWHDYPPNVPGDDPPPDDPPPVPPVPVVPDDDD

pLDDT: mean 82.93, std 19.56, range [38.78, 97.69]